Protein AF-A0A6V7LV67-F1 (afdb_monomer)

Structure (mmCIF, N/CA/C/O backbone):
data_AF-A0A6V7LV67-F1
#
_entry.id   AF-A0A6V7LV67-F1
#
loop_
_atom_site.group_PDB
_atom_site.id
_atom_site.type_symbol
_atom_site.label_atom_id
_atom_site.label_alt_id
_atom_site.label_comp_id
_atom_site.label_asym_id
_atom_site.label_entity_id
_atom_site.label_seq_id
_atom_site.pdbx_PDB_ins_code
_atom_site.Cartn_x
_atom_site.Cartn_y
_atom_site.Cartn_z
_atom_site.occupancy
_atom_site.B_iso_or_equiv
_atom_site.auth_seq_id
_atom_site.auth_comp_id
_atom_site.auth_asym_id
_atom_site.auth_atom_id
_atom_site.pdbx_PDB_model_num
ATOM 1 N N . ILE A 1 1 ? 4.468 2.146 -21.305 1.00 79.81 1 ILE A N 1
ATOM 2 C CA . ILE A 1 1 ? 3.491 1.339 -20.541 1.00 79.81 1 ILE A CA 1
ATOM 3 C C . ILE A 1 1 ? 2.239 2.193 -20.393 1.00 79.81 1 ILE A C 1
ATOM 5 O O . ILE A 1 1 ? 2.379 3.368 -20.068 1.00 79.81 1 ILE A O 1
ATOM 9 N N . LYS A 1 2 ? 1.065 1.665 -20.747 1.00 83.81 2 LYS A N 1
ATOM 10 C CA . LYS A 1 2 ? -0.241 2.298 -20.503 1.00 83.81 2 LYS A CA 1
ATOM 11 C C . LYS A 1 2 ? -0.963 1.410 -19.485 1.00 83.81 2 LYS A C 1
ATOM 13 O O . LYS A 1 2 ? -0.808 0.200 -19.586 1.00 83.81 2 LYS A O 1
ATOM 18 N N . ASP A 1 3 ? -1.654 2.013 -18.519 1.00 89.88 3 ASP A N 1
ATOM 19 C CA . ASP A 1 3 ? -2.332 1.328 -17.402 1.00 89.88 3 ASP A CA 1
ATOM 20 C C . ASP A 1 3 ? -1.400 0.493 -16.504 1.00 89.88 3 ASP A C 1
ATOM 22 O O . ASP A 1 3 ? -1.450 -0.733 -16.485 1.00 89.88 3 ASP A O 1
ATOM 26 N N . ILE A 1 4 ? -0.548 1.195 -15.746 1.00 92.06 4 ILE A N 1
ATOM 27 C CA . ILE A 1 4 ? 0.493 0.614 -14.882 1.00 92.06 4 ILE A CA 1
ATOM 28 C C . ILE A 1 4 ? -0.065 -0.424 -13.889 1.00 92.06 4 ILE A C 1
ATOM 30 O O . ILE A 1 4 ? -1.021 -0.153 -13.162 1.00 92.06 4 ILE A O 1
ATOM 34 N N . GLN A 1 5 ? 0.569 -1.594 -13.832 1.00 93.81 5 GLN A N 1
ATOM 35 C CA . GLN A 1 5 ? 0.290 -2.681 -12.892 1.00 93.81 5 GLN A CA 1
ATOM 36 C C . GLN A 1 5 ? 1.514 -2.980 -12.023 1.00 93.81 5 GLN A C 1
ATOM 38 O O . GLN A 1 5 ? 2.643 -2.675 -12.391 1.00 93.81 5 GLN A O 1
ATOM 43 N N . GLU A 1 6 ? 1.319 -3.634 -10.876 1.00 91.00 6 GLU A N 1
ATOM 44 C CA . GLU A 1 6 ? 2.430 -4.041 -9.996 1.00 91.00 6 GLU A CA 1
ATOM 45 C C . GLU A 1 6 ? 3.469 -4.905 -10.712 1.00 91.00 6 GLU A C 1
ATOM 47 O O . GLU A 1 6 ? 4.669 -4.759 -10.487 1.00 91.00 6 GLU A O 1
ATOM 52 N N . THR A 1 7 ? 3.006 -5.779 -11.605 1.00 94.25 7 THR A N 1
ATOM 53 C CA . THR A 1 7 ? 3.854 -6.685 -12.385 1.00 94.25 7 THR A CA 1
ATOM 54 C C . THR A 1 7 ? 4.721 -5.968 -13.414 1.00 94.25 7 THR A C 1
ATOM 56 O O . THR A 1 7 ? 5.622 -6.590 -13.966 1.00 94.25 7 THR A O 1
ATOM 59 N N . ASP A 1 8 ? 4.483 -4.677 -13.663 1.00 95.56 8 ASP A N 1
ATOM 60 C CA . ASP A 1 8 ? 5.335 -3.866 -14.531 1.00 95.56 8 ASP A CA 1
ATOM 61 C C . ASP A 1 8 ? 6.615 -3.403 -13.821 1.00 95.56 8 ASP A C 1
ATOM 63 O O . ASP A 1 8 ? 7.517 -2.888 -14.484 1.00 95.56 8 ASP A O 1
ATOM 67 N N . ALA A 1 9 ? 6.712 -3.550 -12.494 1.00 95.75 9 ALA A N 1
ATOM 68 C CA . ALA A 1 9 ? 7.905 -3.177 -11.744 1.00 95.75 9 ALA A CA 1
ATOM 69 C C . ALA A 1 9 ? 9.117 -4.022 -12.166 1.00 95.75 9 ALA A C 1
ATOM 71 O O . ALA A 1 9 ? 9.034 -5.242 -12.309 1.00 95.75 9 ALA A O 1
ATOM 72 N N . GLY A 1 10 ? 10.267 -3.374 -12.338 1.00 95.75 10 GLY A N 1
ATOM 73 C CA . GLY A 1 10 ? 11.492 -4.051 -12.753 1.00 95.75 10 GLY A CA 1
ATOM 74 C C . GLY A 1 10 ? 12.493 -3.134 -13.443 1.00 95.75 10 GLY A C 1
ATOM 75 O O . GLY A 1 10 ? 12.294 -1.925 -13.545 1.00 95.75 10 GLY A O 1
ATOM 76 N N . VAL A 1 11 ? 13.589 -3.718 -13.927 1.00 97.44 11 VAL A N 1
ATOM 77 C CA . VAL A 1 11 ? 14.631 -2.983 -14.654 1.00 97.44 11 VAL A CA 1
ATOM 78 C C . VAL A 1 11 ? 14.370 -3.067 -16.152 1.00 97.44 11 VAL A C 1
ATOM 80 O O . VAL A 1 11 ? 14.378 -4.147 -16.740 1.00 97.44 11 VAL A O 1
ATOM 83 N N . TYR A 1 12 ? 14.179 -1.911 -16.776 1.00 96.31 12 TYR A N 1
ATOM 84 C CA . TYR A 1 12 ? 13.989 -1.776 -18.214 1.00 96.31 12 TYR A CA 1
ATOM 85 C C . TYR A 1 12 ? 15.299 -1.373 -18.873 1.00 96.31 12 TYR A C 1
ATOM 87 O O . TYR A 1 12 ? 16.004 -0.495 -18.379 1.00 96.31 12 TYR A O 1
ATOM 95 N N . PHE A 1 13 ? 15.605 -1.987 -20.016 1.00 96.69 13 PHE A N 1
ATOM 96 C CA . PHE A 1 13 ? 16.817 -1.703 -20.776 1.00 96.69 13 PHE A CA 1
ATOM 97 C C . PHE A 1 13 ? 16.491 -1.085 -22.131 1.00 96.69 13 PHE A C 1
ATOM 99 O O . PHE A 1 13 ? 15.742 -1.652 -22.922 1.00 96.69 13 PHE A O 1
ATOM 106 N N . CYS A 1 14 ? 17.124 0.047 -22.427 1.00 95.31 14 CYS A N 1
ATOM 107 C CA .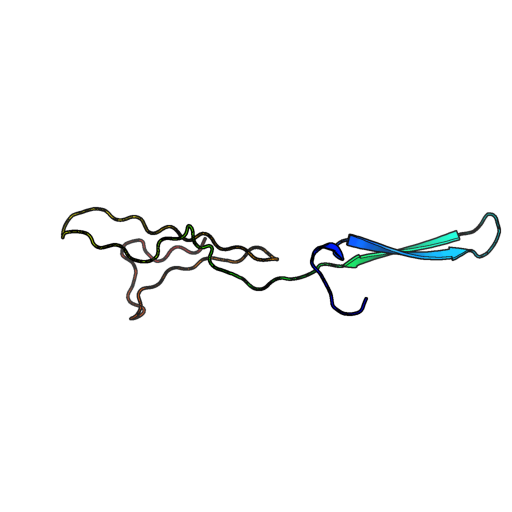 CYS A 1 14 ? 17.236 0.565 -23.782 1.00 95.31 14 CYS A CA 1
ATOM 108 C C . CYS A 1 14 ? 18.548 0.067 -24.386 1.00 95.31 14 CYS A C 1
ATOM 110 O O . CYS A 1 14 ? 19.607 0.207 -23.770 1.00 95.31 14 CYS A O 1
ATOM 112 N N . GLN A 1 15 ? 18.480 -0.531 -25.573 1.00 95.44 15 GLN A N 1
ATOM 113 C CA . GLN A 1 15 ? 19.621 -1.155 -26.232 1.00 95.44 15 GLN A CA 1
ATOM 114 C C . GLN A 1 15 ? 19.751 -0.649 -27.664 1.00 95.44 15 GLN A C 1
ATOM 116 O O . GLN A 1 15 ? 18.803 -0.724 -28.441 1.00 95.44 15 GLN A O 1
ATOM 121 N N . ILE A 1 16 ? 20.942 -0.164 -28.010 1.00 95.88 16 ILE A N 1
ATOM 122 C CA . ILE A 1 16 ? 21.281 0.324 -29.347 1.00 95.88 16 ILE A CA 1
ATOM 123 C C . ILE A 1 16 ? 22.403 -0.548 -29.897 1.00 95.88 16 ILE A C 1
ATOM 125 O O . ILE A 1 16 ? 23.441 -0.724 -29.256 1.00 95.88 16 ILE A O 1
ATOM 129 N N . TYR A 1 17 ? 22.192 -1.074 -31.097 1.00 95.50 17 TYR A N 1
ATOM 130 C CA . TYR A 1 17 ? 23.181 -1.846 -31.838 1.00 95.50 17 TYR A CA 1
ATOM 131 C C . TYR A 1 17 ? 23.814 -0.933 -32.887 1.00 95.50 17 TYR A C 1
ATOM 133 O O . TYR A 1 17 ? 23.128 -0.459 -33.788 1.00 95.50 17 TYR A O 1
ATOM 141 N N . ILE A 1 18 ? 25.108 -0.653 -32.741 1.00 95.19 18 ILE A N 1
ATOM 142 C CA . ILE A 1 18 ? 25.868 0.209 -33.661 1.00 95.19 18 ILE A CA 1
ATOM 143 C C . ILE A 1 18 ? 26.454 -0.635 -34.799 1.00 95.19 18 ILE A C 1
ATOM 145 O O . ILE A 1 18 ? 26.540 -0.187 -35.938 1.00 95.19 18 ILE A O 1
ATOM 149 N N . SER A 1 19 ? 26.839 -1.874 -34.495 1.00 93.62 19 SER A N 1
ATOM 150 C CA . SER A 1 19 ? 27.288 -2.873 -35.464 1.00 93.62 19 SER A CA 1
ATOM 151 C C . SER A 1 19 ? 26.971 -4.281 -34.950 1.00 93.62 19 SER A C 1
ATOM 153 O O . SER A 1 19 ? 26.361 -4.448 -33.893 1.00 93.62 19 SER A O 1
ATOM 155 N N . THR A 1 20 ? 27.416 -5.312 -35.671 1.00 90.12 20 THR A N 1
ATOM 156 C CA . THR A 1 20 ? 27.300 -6.714 -35.237 1.00 90.12 20 THR A CA 1
ATOM 157 C C . THR A 1 20 ? 28.078 -7.022 -33.953 1.00 90.12 20 THR A C 1
ATOM 159 O O . THR A 1 20 ? 27.768 -8.003 -33.284 1.00 90.12 20 THR A O 1
ATOM 162 N N . THR A 1 21 ? 29.063 -6.194 -33.590 1.00 91.75 21 THR A N 1
ATOM 163 C CA . THR A 1 21 ? 29.927 -6.387 -32.413 1.00 91.75 21 THR A CA 1
ATOM 164 C C . THR A 1 21 ? 29.814 -5.273 -31.373 1.00 91.75 21 THR A C 1
ATOM 166 O O . THR A 1 21 ? 30.158 -5.494 -30.214 1.00 91.75 21 THR A O 1
ATOM 169 N N . ALA A 1 22 ? 29.317 -4.089 -31.746 1.00 92.75 22 ALA A N 1
ATOM 170 C CA . ALA A 1 22 ? 29.204 -2.938 -30.854 1.00 92.75 22 ALA A CA 1
ATOM 171 C C . ALA A 1 22 ? 27.748 -2.685 -30.430 1.00 92.75 22 ALA A C 1
ATOM 173 O O . ALA A 1 22 ? 26.880 -2.399 -31.261 1.00 92.75 22 ALA A O 1
ATOM 174 N N . LYS A 1 23 ? 27.503 -2.729 -29.115 1.00 94.69 23 LYS A N 1
ATOM 175 C CA . LYS A 1 23 ? 26.201 -2.480 -28.484 1.00 94.69 23 LYS A CA 1
ATOM 176 C C . LYS A 1 23 ? 26.350 -1.543 -27.287 1.00 94.69 23 LYS A C 1
ATOM 178 O O . LYS A 1 23 ? 27.251 -1.720 -26.474 1.00 94.69 23 LYS A O 1
ATOM 183 N N . ILE A 1 24 ? 25.422 -0.599 -27.152 1.00 95.38 24 ILE A N 1
ATOM 184 C CA . ILE A 1 24 ? 25.269 0.265 -25.975 1.00 95.38 24 ILE A CA 1
ATOM 185 C C . ILE A 1 24 ? 23.954 -0.101 -25.282 1.00 95.38 24 ILE A C 1
ATOM 187 O O . ILE A 1 24 ? 22.946 -0.347 -25.945 1.00 95.38 24 ILE A O 1
ATOM 191 N N . SER A 1 25 ? 23.961 -0.160 -23.950 1.00 95.19 25 SER A N 1
ATOM 192 C CA . SER A 1 25 ? 22.781 -0.473 -23.142 1.00 95.19 25 SER A CA 1
ATOM 193 C C . SER A 1 25 ? 22.679 0.493 -21.967 1.00 95.19 25 SER A C 1
ATOM 195 O O . SER A 1 25 ? 23.678 0.752 -21.303 1.00 95.19 25 SER A O 1
ATOM 197 N N . ALA A 1 26 ? 21.473 0.979 -21.683 1.00 96.69 26 ALA A N 1
ATOM 198 C CA . ALA A 1 26 ? 21.165 1.790 -20.509 1.00 96.69 26 ALA A CA 1
ATOM 199 C C . ALA A 1 26 ? 19.972 1.177 -19.770 1.00 96.69 26 ALA A C 1
ATOM 201 O O . ALA A 1 26 ? 18.959 0.865 -20.396 1.00 96.69 26 ALA A O 1
ATOM 202 N N . GLY A 1 27 ? 20.114 0.969 -18.461 1.00 96.94 27 GLY A N 1
ATOM 203 C CA . GLY A 1 27 ? 19.073 0.410 -17.598 1.00 96.94 27 GLY A CA 1
ATOM 204 C C . GLY A 1 27 ? 18.416 1.484 -16.732 1.00 96.94 27 GLY A C 1
ATOM 205 O O . GLY A 1 27 ? 19.098 2.396 -16.270 1.00 96.94 27 GLY A O 1
ATOM 206 N N . VAL A 1 28 ? 17.113 1.360 -16.492 1.00 96.81 28 VAL A N 1
ATOM 207 C CA . VAL A 1 28 ? 16.360 2.178 -15.532 1.00 96.81 28 VAL A CA 1
ATOM 208 C C . VAL A 1 28 ? 15.432 1.289 -14.711 1.00 96.81 28 VAL A C 1
ATOM 210 O O . VAL A 1 28 ? 14.771 0.407 -15.255 1.00 96.81 28 VAL A O 1
ATOM 213 N N . GLU A 1 29 ? 15.391 1.504 -13.400 1.00 96.50 29 GLU A N 1
ATOM 214 C CA . GLU A 1 29 ? 14.459 0.813 -12.511 1.00 96.50 29 GLU A CA 1
ATOM 215 C C . GLU A 1 29 ? 13.102 1.524 -12.520 1.00 96.50 29 GLU A C 1
ATOM 217 O O . GLU A 1 29 ? 13.005 2.724 -12.255 1.00 96.50 29 GLU A O 1
ATOM 222 N N . LEU A 1 30 ? 12.046 0.773 -12.815 1.00 95.25 30 LEU A N 1
ATOM 223 C CA . LEU A 1 30 ? 10.669 1.205 -12.659 1.00 95.25 30 LEU A CA 1
ATOM 224 C C . LEU A 1 30 ? 10.114 0.644 -11.351 1.00 95.25 30 LEU A C 1
ATOM 226 O O . LEU A 1 30 ? 9.939 -0.565 -11.207 1.00 95.25 30 LEU A O 1
ATOM 230 N N . GLN A 1 31 ? 9.784 1.540 -10.425 1.00 95.31 31 GLN A N 1
ATOM 231 C CA . GLN A 1 31 ? 9.091 1.200 -9.188 1.00 95.31 31 GLN A CA 1
ATOM 232 C C . GLN A 1 31 ? 7.614 1.567 -9.290 1.00 95.31 31 GLN A C 1
ATOM 234 O O . GLN A 1 31 ? 7.262 2.728 -9.512 1.00 95.31 31 GLN A O 1
ATOM 239 N N . VAL A 1 32 ? 6.742 0.583 -9.081 1.00 95.69 32 VAL A N 1
ATOM 240 C CA . VAL A 1 32 ? 5.292 0.790 -9.081 1.00 95.69 32 VAL A CA 1
ATOM 241 C C . VAL A 1 32 ? 4.820 0.979 -7.647 1.00 95.69 32 VAL A C 1
ATOM 243 O O . VAL A 1 32 ? 4.957 0.097 -6.800 1.00 95.69 32 VAL A O 1
ATOM 246 N N . ARG A 1 33 ? 4.293 2.168 -7.353 1.00 94.12 33 ARG A N 1
ATOM 247 C CA . ARG A 1 33 ? 3.848 2.540 -6.007 1.00 94.12 33 ARG A CA 1
ATOM 248 C C . ARG A 1 33 ? 2.406 2.136 -5.776 1.00 94.12 33 ARG A C 1
ATOM 250 O O . ARG A 1 33 ? 1.578 2.213 -6.680 1.00 94.12 33 ARG A O 1
ATOM 257 N N . ARG A 1 34 ? 2.108 1.786 -4.528 1.00 93.12 34 ARG A N 1
ATOM 258 C CA . ARG A 1 34 ? 0.759 1.443 -4.086 1.00 93.12 34 ARG A CA 1
ATOM 259 C C . ARG A 1 34 ? 0.363 2.228 -2.857 1.00 93.12 34 ARG A C 1
ATOM 261 O O . ARG A 1 34 ? 1.196 2.372 -1.958 1.00 93.12 34 ARG A O 1
ATOM 268 N N . PRO A 1 35 ? -0.889 2.707 -2.802 1.00 94.44 35 PRO A N 1
ATOM 269 C CA . PRO A 1 35 ? -1.376 3.397 -1.625 1.00 94.44 35 PRO A CA 1
ATOM 270 C C . PRO A 1 35 ? -1.335 2.466 -0.403 1.00 94.44 35 PRO A C 1
ATOM 272 O O . PRO A 1 35 ? -1.472 1.247 -0.552 1.00 94.44 35 PRO A O 1
ATOM 275 N N . PRO A 1 36 ? -1.161 3.029 0.804 1.00 95.69 36 PRO A N 1
ATOM 276 C CA . PRO A 1 36 ? -1.346 2.285 2.035 1.00 95.69 36 PRO A CA 1
ATOM 277 C C . PRO A 1 36 ? -2.766 1.728 2.115 1.00 95.69 36 PRO A C 1
ATOM 279 O O . PRO A 1 36 ? -3.726 2.434 1.803 1.00 95.69 36 PRO A O 1
ATOM 282 N N . TYR A 1 37 ? -2.904 0.504 2.601 1.00 95.12 37 TYR A N 1
ATOM 283 C CA . TYR A 1 37 ? -4.187 -0.076 2.979 1.00 95.12 37 TYR A CA 1
ATOM 284 C C . TYR A 1 37 ? -4.055 -0.769 4.331 1.00 95.12 37 TYR A C 1
ATOM 286 O O . TYR A 1 37 ? -2.985 -1.267 4.675 1.00 95.12 37 TYR A O 1
ATOM 294 N N . ILE A 1 38 ? -5.146 -0.799 5.092 1.00 94.75 38 ILE A N 1
ATOM 295 C CA . ILE A 1 38 ? -5.243 -1.574 6.330 1.00 94.75 38 ILE A CA 1
ATOM 296 C C . ILE A 1 38 ? -5.877 -2.912 5.967 1.00 94.75 38 ILE A C 1
ATOM 298 O O . ILE A 1 38 ? -6.933 -2.954 5.339 1.00 94.75 38 ILE A O 1
ATOM 302 N N . SER A 1 39 ? -5.205 -3.999 6.321 1.00 94.56 39 SER A N 1
ATOM 303 C CA . SER A 1 39 ? -5.655 -5.359 6.052 1.00 94.56 39 SER A CA 1
ATOM 304 C C . SER A 1 39 ? -6.794 -5.758 6.990 1.00 94.56 39 SER A C 1
ATOM 306 O O . SE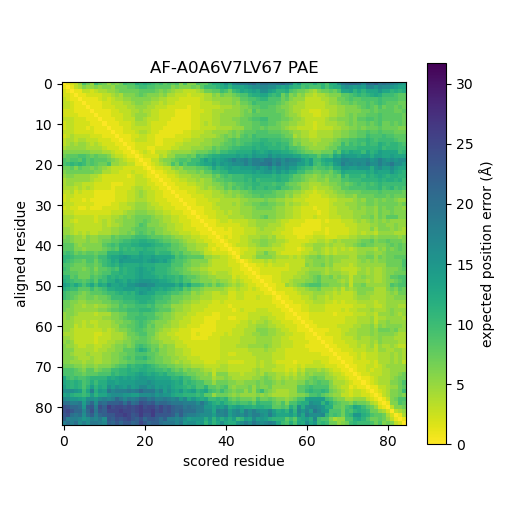R A 1 39 ? -6.821 -5.362 8.158 1.00 94.56 39 SER A O 1
ATOM 308 N N . ASP A 1 40 ? -7.706 -6.592 6.492 1.00 92.56 40 ASP A N 1
ATOM 309 C CA . ASP A 1 40 ? -8.897 -7.053 7.214 1.00 92.56 40 ASP A CA 1
ATOM 310 C C . ASP A 1 40 ? -8.599 -7.870 8.475 1.00 92.56 40 ASP A C 1
ATOM 312 O O . ASP A 1 40 ? -9.452 -7.963 9.356 1.00 92.56 40 ASP A O 1
ATOM 316 N N . ASN A 1 41 ? -7.396 -8.438 8.582 1.00 92.81 41 ASN A N 1
ATOM 317 C CA . ASN A 1 41 ? -6.917 -9.118 9.787 1.00 92.81 41 ASN A CA 1
ATOM 318 C C . ASN A 1 41 ? -6.525 -8.152 10.925 1.00 92.81 41 ASN A C 1
ATOM 320 O O . ASN A 1 41 ? -6.148 -8.612 12.001 1.00 92.81 41 ASN A O 1
ATOM 324 N N . SER A 1 42 ? -6.573 -6.837 10.697 1.00 93.31 42 SER A N 1
ATOM 325 C CA . SER A 1 42 ? -6.357 -5.830 11.740 1.00 93.31 42 SER A CA 1
ATOM 326 C C . SER A 1 42 ? -7.522 -5.798 12.726 1.00 93.31 42 SER A C 1
ATOM 328 O O . SER A 1 42 ? -8.661 -6.135 12.395 1.00 93.31 42 SER A O 1
ATOM 330 N N . THR A 1 43 ? -7.258 -5.334 13.944 1.00 91.44 43 THR A N 1
ATOM 331 C CA . THR A 1 43 ? -8.294 -5.158 14.958 1.00 91.44 43 THR A CA 1
ATOM 332 C C . THR A 1 43 ? -9.315 -4.118 14.497 1.00 91.44 43 THR A C 1
ATOM 334 O O . THR A 1 43 ? -8.962 -2.976 14.207 1.00 91.44 43 THR A O 1
ATOM 337 N N . ARG A 1 44 ? -10.593 -4.509 14.436 1.00 86.88 44 ARG A N 1
ATOM 338 C CA . ARG A 1 44 ? -11.696 -3.624 14.025 1.00 86.88 44 ARG A CA 1
ATOM 339 C C . ARG A 1 44 ? -12.322 -2.904 15.214 1.00 86.88 44 ARG A C 1
ATOM 341 O O . ARG A 1 44 ? -12.276 -1.684 15.306 1.00 86.88 44 ARG A O 1
ATOM 348 N N . SER A 1 45 ? -12.926 -3.671 16.115 1.00 89.44 45 SER A N 1
ATOM 349 C CA . SER A 1 45 ? -13.570 -3.179 17.328 1.00 89.44 45 SER A CA 1
ATOM 350 C C . SER A 1 45 ? -13.410 -4.225 18.417 1.00 89.44 45 SER A C 1
ATOM 352 O O . SER A 1 45 ? -13.582 -5.417 18.158 1.00 89.44 45 SER A O 1
ATOM 354 N N . THR A 1 46 ? -13.083 -3.763 19.618 1.00 89.62 46 THR A N 1
ATOM 355 C CA . THR A 1 4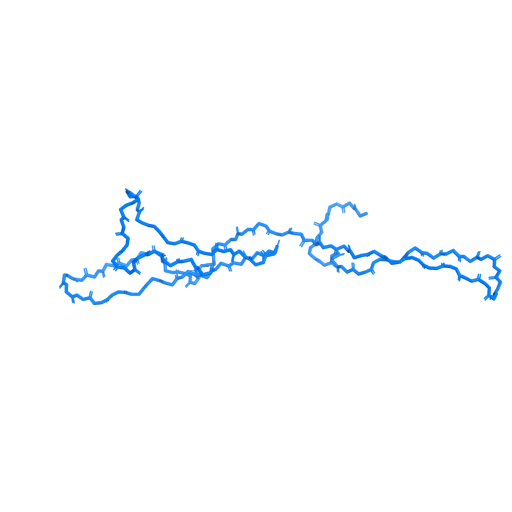6 ? -12.908 -4.607 20.797 1.00 89.62 46 THR A CA 1
ATOM 356 C C . THR A 1 46 ? -13.620 -3.942 21.965 1.00 89.62 46 THR A C 1
ATOM 358 O O . THR A 1 46 ? -13.496 -2.733 22.161 1.00 89.62 46 THR A O 1
ATOM 361 N N . VAL A 1 47 ? -14.357 -4.733 22.740 1.00 92.94 47 VAL A N 1
ATOM 362 C CA . VAL A 1 47 ? -14.985 -4.317 23.997 1.00 92.94 47 VAL A CA 1
ATOM 363 C C . VAL A 1 47 ? -14.291 -5.078 25.118 1.00 92.94 47 VAL A C 1
ATOM 365 O O . VAL A 1 47 ? -14.169 -6.297 25.034 1.00 92.94 47 VAL A O 1
ATOM 368 N N . VAL A 1 48 ? -13.819 -4.360 26.134 1.00 91.94 48 VAL A N 1
ATOM 369 C CA . VAL A 1 48 ? -13.113 -4.922 27.295 1.00 91.94 48 VAL A CA 1
ATOM 370 C C . VAL A 1 48 ? -13.669 -4.326 28.580 1.00 91.94 48 VAL A C 1
ATOM 372 O O . VAL A 1 48 ? -14.191 -3.206 28.564 1.00 91.94 48 VAL A O 1
ATOM 375 N N . SER A 1 49 ? -13.567 -5.067 29.681 1.00 95.88 49 SER A N 1
ATOM 376 C CA . SER A 1 49 ? -13.986 -4.576 30.994 1.00 95.88 49 SER A CA 1
ATOM 377 C C . SER A 1 49 ? -12.923 -3.660 31.596 1.00 95.88 49 SER A C 1
ATOM 379 O O . SER A 1 49 ? -11.741 -3.726 31.255 1.00 95.88 49 SER A O 1
ATOM 381 N N . GLU A 1 50 ? -13.333 -2.793 32.520 1.00 92.25 50 GLU A N 1
ATOM 382 C CA . GLU A 1 50 ? -12.383 -1.962 33.255 1.00 92.25 50 GLU A CA 1
ATOM 383 C C . GLU A 1 50 ? -11.366 -2.838 34.007 1.00 92.25 50 GLU A C 1
ATOM 385 O O . GLU A 1 50 ? -11.730 -3.799 34.682 1.00 92.25 50 GLU A O 1
ATOM 390 N N . GLY A 1 51 ? -10.081 -2.507 33.866 1.00 90.12 51 GLY A N 1
ATOM 391 C CA . GLY A 1 51 ? -8.974 -3.261 34.460 1.00 90.12 51 GLY A CA 1
ATOM 392 C C . GLY A 1 51 ? -8.432 -4.404 33.595 1.00 90.12 51 GLY A C 1
ATOM 393 O O . GLY A 1 51 ? -7.359 -4.921 33.904 1.00 90.12 51 GLY A O 1
ATOM 394 N N . GLU A 1 52 ? -9.101 -4.770 32.499 1.00 93.50 52 GLU A N 1
ATOM 395 C CA . GLU A 1 52 ? -8.591 -5.776 31.564 1.00 93.50 52 GLU A CA 1
ATOM 396 C C . GLU A 1 52 ? -7.586 -5.182 30.568 1.00 93.50 52 GLU A C 1
ATOM 398 O O . GLU A 1 52 ? -7.696 -4.036 30.123 1.00 93.50 52 GLU A O 1
ATOM 403 N N . ALA A 1 53 ? -6.585 -5.985 30.201 1.00 88.56 53 ALA A N 1
ATOM 404 C CA . ALA A 1 53 ? -5.619 -5.620 29.174 1.00 88.56 53 ALA A CA 1
ATOM 405 C C . ALA A 1 53 ? -6.223 -5.792 27.773 1.00 88.56 53 ALA A C 1
ATOM 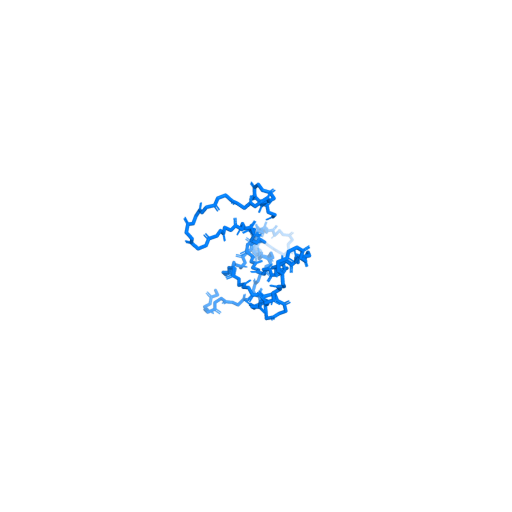407 O O . ALA A 1 53 ? -6.967 -6.737 27.513 1.00 88.56 53 ALA A O 1
ATOM 408 N N . VAL A 1 54 ? -5.849 -4.904 26.850 1.00 89.06 54 VAL A N 1
ATOM 409 C CA . VAL A 1 54 ? -6.259 -4.970 25.444 1.00 89.06 54 VAL A CA 1
ATOM 410 C C . VAL A 1 54 ? -5.064 -4.738 24.530 1.00 89.06 54 VAL A C 1
ATOM 412 O O . VAL A 1 54 ? -4.225 -3.875 24.792 1.00 89.06 54 VAL A O 1
ATOM 415 N N . GLU A 1 55 ? -5.014 -5.491 23.437 1.00 87.88 55 GLU A N 1
ATOM 416 C CA . GLU A 1 55 ? -4.047 -5.323 22.359 1.00 87.88 55 GLU A CA 1
ATOM 417 C C . GLU A 1 55 ? -4.788 -4.954 21.069 1.00 87.88 55 GLU A C 1
ATOM 419 O O . GLU A 1 55 ? -5.787 -5.578 20.706 1.00 87.88 55 GLU A O 1
ATOM 424 N N . LEU A 1 56 ? -4.312 -3.909 20.389 1.00 89.38 56 LEU A N 1
ATOM 425 C CA . LEU A 1 56 ? -4.825 -3.478 19.092 1.00 89.38 56 LEU A CA 1
ATOM 426 C C . LEU A 1 56 ? -3.732 -3.705 18.051 1.00 89.38 56 LEU A C 1
ATOM 428 O O . LEU A 1 56 ? -2.686 -3.057 18.083 1.00 89.38 56 LEU A O 1
ATOM 432 N N . SER A 1 57 ? -3.977 -4.618 17.120 1.00 90.94 57 SER A N 1
ATOM 433 C CA . SER A 1 57 ? -3.056 -4.937 16.033 1.00 90.94 57 SER A CA 1
ATOM 434 C C . SER A 1 57 ? -3.488 -4.215 14.758 1.00 90.94 57 SER A C 1
ATOM 436 O O . SER A 1 57 ? -4.661 -4.231 14.384 1.00 90.94 57 SER A O 1
ATOM 438 N N . CYS A 1 58 ? -2.538 -3.591 14.065 1.00 91.31 58 CYS A N 1
ATOM 439 C CA . CYS A 1 58 ? -2.756 -2.976 12.758 1.00 91.31 58 CYS A CA 1
ATOM 440 C C . CYS A 1 58 ? -1.758 -3.569 11.774 1.00 91.31 58 CYS A C 1
ATOM 442 O O . CYS A 1 58 ? -0.547 -3.471 11.967 1.00 91.31 58 CYS A O 1
ATOM 444 N N . TYR A 1 59 ? -2.281 -4.181 10.722 1.00 93.75 59 TYR A N 1
ATOM 445 C CA . TYR A 1 59 ? -1.501 -4.717 9.623 1.00 93.75 59 TYR A CA 1
ATOM 446 C C . TYR A 1 59 ? -1.761 -3.837 8.409 1.00 93.75 59 TYR A C 1
ATOM 448 O O . TYR A 1 59 ? -2.844 -3.874 7.826 1.00 93.75 59 TYR A O 1
ATOM 456 N N . ALA A 1 60 ? -0.774 -3.023 8.042 1.00 94.94 60 ALA A N 1
ATOM 457 C CA . ALA A 1 60 ? -0.859 -2.147 6.885 1.00 94.94 60 ALA A CA 1
ATOM 458 C C . ALA A 1 60 ? 0.084 -2.617 5.774 1.00 94.94 60 ALA A C 1
ATOM 460 O O . ALA A 1 60 ? 1.239 -2.960 6.025 1.00 94.94 60 ALA A O 1
ATOM 461 N N . GLY A 1 61 ? -0.413 -2.619 4.541 1.00 94.88 61 GLY A N 1
ATOM 462 C CA . GLY A 1 61 ? 0.360 -2.921 3.341 1.00 94.88 61 GLY A CA 1
ATOM 463 C C . GLY A 1 61 ? 0.445 -1.712 2.417 1.00 94.88 61 GLY A C 1
ATOM 464 O O . GLY A 1 61 ? -0.316 -0.759 2.548 1.00 94.88 61 GLY A O 1
ATOM 465 N N . GLY A 1 62 ? 1.387 -1.736 1.480 1.00 94.62 62 GLY A N 1
ATOM 466 C CA . GLY A 1 62 ? 1.613 -0.657 0.519 1.00 94.62 62 GLY A CA 1
ATOM 467 C C . GLY A 1 62 ? 3.036 -0.705 -0.025 1.00 94.62 62 GLY A C 1
ATOM 468 O O . GLY A 1 62 ? 3.865 -1.463 0.478 1.00 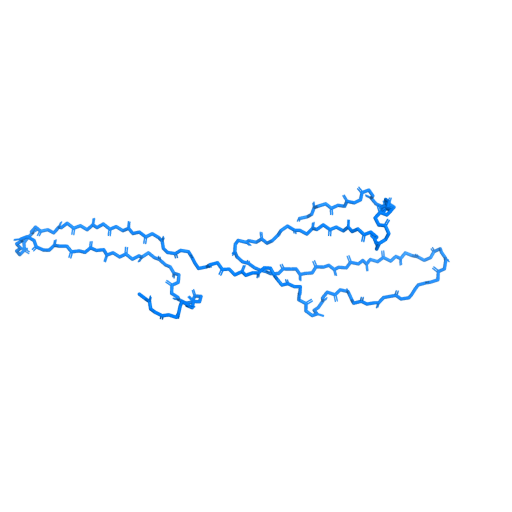94.62 62 GLY A O 1
ATOM 469 N N . PHE A 1 63 ? 3.320 0.086 -1.061 1.00 94.69 63 PHE A N 1
ATOM 470 C CA . PHE A 1 63 ? 4.692 0.255 -1.539 1.00 94.69 63 PHE A CA 1
ATOM 471 C C . PHE A 1 63 ? 5.012 1.731 -1.837 1.00 94.69 63 PHE A C 1
ATOM 473 O O . PHE A 1 63 ? 4.345 2.339 -2.685 1.00 94.69 63 PHE A O 1
ATOM 480 N N . PRO A 1 64 ? 6.056 2.311 -1.214 1.00 94.12 64 PRO A N 1
ATOM 481 C CA . PRO A 1 64 ? 6.886 1.731 -0.146 1.00 94.12 64 PRO A CA 1
ATOM 482 C C . PRO A 1 64 ? 6.081 1.341 1.103 1.00 94.12 64 PRO A C 1
ATOM 484 O O . PRO A 1 64 ? 4.946 1.794 1.262 1.00 94.12 64 PRO A O 1
ATOM 487 N N . SER A 1 65 ? 6.659 0.501 1.966 1.00 94.06 65 SER A N 1
ATOM 488 C CA . SER A 1 65 ? 5.993 0.055 3.195 1.00 94.06 65 SER A CA 1
ATOM 489 C C . SER A 1 65 ? 5.502 1.255 4.018 1.00 94.06 65 SER A C 1
ATOM 491 O O . SER A 1 65 ? 6.279 2.192 4.244 1.00 94.06 65 SER A O 1
ATOM 493 N N . PRO A 1 66 ? 4.224 1.271 4.438 1.00 94.75 66 PRO A N 1
ATOM 494 C CA . PRO A 1 66 ? 3.660 2.398 5.165 1.00 94.75 66 PRO A CA 1
ATOM 495 C C . PRO A 1 66 ? 4.202 2.470 6.595 1.00 94.75 66 PRO A C 1
ATOM 497 O O . PRO A 1 66 ? 4.598 1.463 7.172 1.00 94.75 66 PRO A O 1
ATOM 500 N N . ARG A 1 67 ? 4.166 3.673 7.176 1.00 92.62 67 ARG A N 1
ATOM 501 C CA . ARG A 1 67 ? 4.367 3.886 8.616 1.00 92.62 67 ARG A CA 1
ATOM 502 C C . ARG A 1 67 ? 3.024 3.837 9.327 1.00 92.62 67 ARG A C 1
ATOM 504 O O . ARG A 1 67 ? 2.070 4.464 8.863 1.00 92.62 67 ARG A O 1
ATOM 511 N N . ILE A 1 68 ? 2.961 3.139 10.450 1.00 90.25 68 ILE A N 1
ATOM 512 C CA . ILE A 1 68 ? 1.756 2.986 11.260 1.00 90.25 68 ILE A CA 1
ATOM 513 C C . ILE A 1 68 ? 1.867 3.919 12.461 1.00 90.25 68 ILE A C 1
ATOM 515 O O . ILE A 1 68 ? 2.860 3.912 13.179 1.00 90.25 68 ILE A O 1
ATOM 519 N N . SER A 1 69 ? 0.837 4.726 12.701 1.00 88.62 69 SER A N 1
ATOM 520 C CA . SER A 1 69 ? 0.738 5.554 13.900 1.00 88.62 69 SER A CA 1
ATOM 521 C C . SER A 1 69 ? -0.624 5.382 14.550 1.00 88.62 69 SER A C 1
ATOM 523 O O . SER A 1 69 ? -1.658 5.313 13.883 1.00 88.62 69 SER A O 1
ATOM 525 N N . TRP A 1 70 ? -0.618 5.308 15.876 1.00 87.94 70 TRP A N 1
ATOM 526 C CA . TRP A 1 70 ? -1.828 5.156 16.668 1.00 87.94 70 TRP A CA 1
ATOM 527 C C . TRP A 1 70 ? -2.223 6.475 17.315 1.00 87.94 70 TRP A C 1
ATOM 529 O O . TRP A 1 70 ? -1.382 7.225 17.813 1.00 87.94 70 TRP A O 1
ATOM 539 N N . ARG A 1 71 ? -3.528 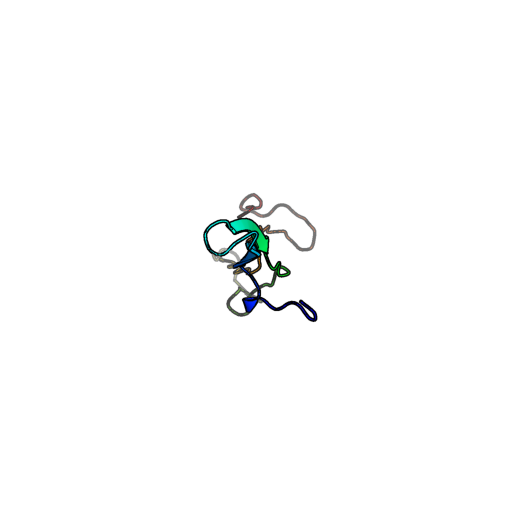6.736 17.355 1.00 87.81 71 ARG A N 1
ATOM 540 C CA . ARG A 1 71 ? -4.110 7.867 18.077 1.00 87.81 71 ARG A CA 1
ATOM 541 C C . ARG A 1 71 ? -5.497 7.519 18.589 1.00 87.81 71 ARG A C 1
ATOM 543 O O . ARG A 1 71 ? -6.184 6.685 18.003 1.00 87.81 71 ARG A O 1
ATOM 550 N N . ARG A 1 72 ? -5.922 8.202 19.649 1.00 86.56 72 ARG A N 1
ATOM 551 C CA . ARG A 1 72 ? -7.338 8.249 20.025 1.00 86.56 72 ARG A CA 1
ATOM 552 C C . ARG A 1 72 ? -8.098 9.136 19.041 1.00 86.56 72 ARG A C 1
ATOM 554 O O . ARG A 1 72 ? -7.513 10.046 18.457 1.00 86.56 72 ARG A O 1
ATOM 561 N N . GLU A 1 73 ? -9.398 8.901 18.897 1.00 86.56 73 GLU A N 1
ATOM 562 C CA . GLU A 1 73 ? -10.277 9.713 18.044 1.00 86.56 73 GLU A CA 1
ATOM 563 C C . GLU A 1 73 ? -10.231 11.204 18.418 1.00 86.56 73 GLU A C 1
ATOM 565 O O . GLU A 1 73 ? -10.147 12.070 17.554 1.00 86.56 73 GLU A O 1
ATOM 570 N N .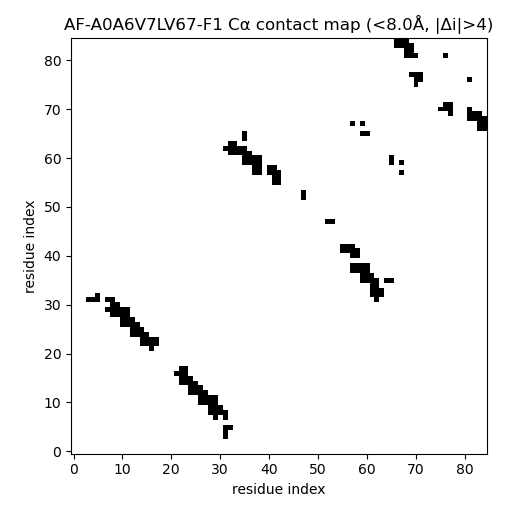 ASN A 1 74 ? -10.180 11.498 19.718 1.00 89.69 74 ASN A N 1
ATOM 571 C CA . ASN A 1 74 ? -10.065 12.853 20.254 1.00 89.69 74 ASN A CA 1
ATOM 572 C C . ASN A 1 74 ? -8.618 13.385 20.323 1.00 89.69 74 ASN A C 1
ATOM 574 O O . ASN A 1 74 ? -8.369 14.374 21.009 1.00 89.69 74 ASN A O 1
ATOM 578 N N . ASN A 1 75 ? -7.654 12.718 19.680 1.00 85.06 75 ASN A N 1
ATOM 579 C CA . ASN A 1 75 ? -6.217 13.010 19.748 1.00 85.06 75 ASN A CA 1
ATOM 580 C C . ASN A 1 75 ? -5.612 13.006 21.169 1.00 85.06 75 ASN A C 1
ATOM 582 O O . ASN A 1 75 ? -4.491 13.480 21.356 1.00 85.06 75 ASN A O 1
ATOM 586 N N . ALA A 1 76 ? -6.309 12.469 22.175 1.00 84.94 76 ALA A N 1
ATOM 587 C CA . ALA A 1 76 ? -5.729 12.326 23.502 1.00 84.94 76 ALA A CA 1
ATOM 588 C C . ALA A 1 76 ? -4.553 11.338 23.479 1.00 84.94 76 ALA A C 1
ATOM 590 O O . ALA A 1 76 ? -4.514 10.394 22.682 1.00 84.94 76 ALA A O 1
ATOM 591 N N . ILE A 1 77 ? -3.608 11.557 24.392 1.00 79.62 77 ILE A N 1
ATOM 592 C CA . ILE A 1 77 ? -2.400 10.744 24.526 1.00 79.62 77 ILE A CA 1
ATOM 593 C C . ILE A 1 77 ? -2.802 9.289 24.793 1.00 79.62 77 ILE A C 1
ATOM 595 O O . ILE A 1 77 ? -3.650 9.001 25.645 1.00 79.62 77 ILE A O 1
ATOM 599 N N . LEU A 1 78 ? -2.210 8.368 24.033 1.00 82.75 78 LEU A N 1
ATOM 600 C CA . LEU A 1 78 ? -2.375 6.942 24.284 1.00 82.75 78 LEU A CA 1
ATOM 601 C C . LEU A 1 78 ? -1.645 6.566 25.578 1.00 82.75 78 LEU A C 1
ATOM 603 O O . LEU A 1 78 ? -0.548 7.073 25.803 1.00 82.75 78 LEU A O 1
ATOM 607 N N . PRO A 1 79 ? -2.184 5.645 26.397 1.00 76.25 79 PRO A N 1
ATOM 608 C CA . PRO A 1 79 ? -1.521 5.200 27.626 1.00 76.25 79 PRO A CA 1
ATOM 609 C C . PRO A 1 79 ? -0.096 4.678 27.391 1.00 76.25 79 PRO A C 1
ATOM 611 O O . PRO A 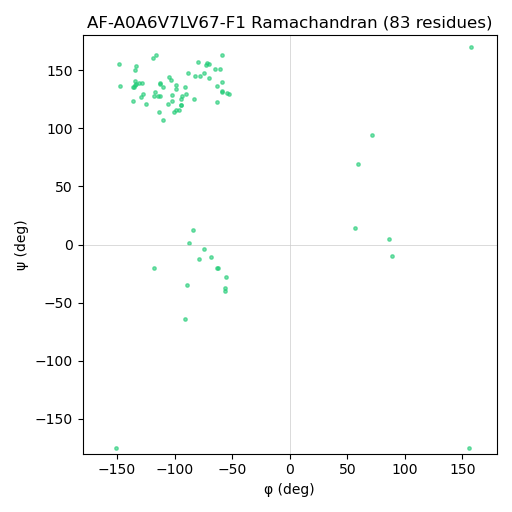1 79 ? 0.755 4.783 28.264 1.00 76.25 79 PRO A O 1
ATOM 614 N N . THR A 1 80 ? 0.171 4.157 26.191 1.00 76.12 80 THR A N 1
ATOM 615 C CA . THR A 1 80 ? 1.477 3.651 25.748 1.00 76.12 80 THR A CA 1
ATOM 616 C C . THR A 1 80 ? 2.395 4.720 25.138 1.00 76.12 80 THR A C 1
ATOM 618 O O . THR A 1 80 ? 3.493 4.396 24.702 1.00 76.12 80 THR A O 1
ATOM 621 N N . GLY A 1 81 ? 1.978 5.990 25.084 1.00 63.84 81 GLY A N 1
ATOM 622 C CA . GLY A 1 81 ? 2.793 7.101 24.574 1.00 63.84 81 GLY A CA 1
ATOM 623 C C . GLY A 1 81 ? 2.738 7.329 23.060 1.00 63.84 81 GLY A C 1
ATOM 624 O O . GLY A 1 81 ? 3.426 8.216 22.570 1.00 63.84 81 GLY A O 1
ATOM 625 N N . GLY A 1 82 ? 1.894 6.593 22.326 1.00 63.47 82 GLY A N 1
ATOM 626 C CA . GLY A 1 82 ? 1.744 6.733 20.875 1.00 63.47 82 GLY A CA 1
ATOM 627 C C . GLY A 1 82 ? 2.960 6.190 20.131 1.00 63.47 82 GLY A C 1
ATOM 628 O O . GLY A 1 82 ? 3.950 6.881 19.922 1.00 63.47 82 GLY A O 1
ATOM 629 N N . SER A 1 83 ? 2.889 4.932 19.720 1.00 61.19 83 SER A N 1
ATOM 630 C CA . SER A 1 83 ? 3.989 4.292 19.009 1.00 61.19 83 SER A CA 1
ATOM 631 C C . SER A 1 83 ? 3.837 4.494 17.500 1.00 61.19 83 SER A C 1
ATOM 633 O O . SER A 1 83 ? 2.763 4.263 16.935 1.00 61.19 83 SER A O 1
ATOM 635 N N . ILE A 1 84 ? 4.915 4.963 16.865 1.00 63.00 84 ILE A N 1
ATOM 636 C CA . ILE A 1 84 ? 5.081 4.949 15.410 1.00 63.00 84 ILE A CA 1
ATOM 637 C C . ILE A 1 84 ? 5.859 3.677 15.082 1.00 63.00 84 ILE A C 1
ATOM 639 O O . ILE A 1 84 ? 6.976 3.512 15.576 1.00 63.00 84 ILE A O 1
ATOM 643 N N . TYR A 1 85 ? 5.259 2.804 14.280 1.00 60.12 85 TYR A N 1
ATOM 644 C CA . TYR A 1 85 ? 5.849 1.554 13.806 1.00 60.12 85 TYR A CA 1
ATOM 645 C C . TYR A 1 85 ? 6.135 1.621 12.305 1.00 60.12 85 TYR A C 1
ATOM 647 O O . TYR A 1 85 ? 5.358 2.279 11.569 1.00 60.12 85 TYR A O 1
#

Mean predicted aligned error: 6.5 Å

InterPro domains:
  IPR007110 Immunoglobulin-like domain [PS50835] (36-85)
  IPR013783 Immunoglobulin-like fold [G3DSA:2.60.40.10] (1-34)
  IPR013783 Immunoglobulin-like fold [G3DSA:2.60.40.10] (35-81)
  IPR036179 Immunoglobulin-like domain superfamily [SSF48726] (1-38)
  IPR036179 Immunoglobulin-like domain superfamily [SSF48726] (28-81)
  IPR051170 Neural and epithelial cell adhesion domain-containing protein [PTHR12231] (1-81)

pLDDT: mean 90.12, std 8.28, range [60.12, 97.44]

Radius of gyration: 23.33 Å; Cα contacts (8 Å, |Δi|>4): 100; chains: 1; bounding box: 45×22×70 Å

Secondary structure (DSSP, 8-state):
--S--GGG-EEEEEEEESSSS-EEEEEEEEPPPEEEEE-TTS-------TT--------EEEESPPPPB---TT-PPPTT---B-

Organism: NCBI:txid1563983

Sequence (85 aa):
IKDIQETDAGVYFCQIYISTTAKISAGVELQVRRPPYISDNSTRSTVVSEGEAVELSCYAGGFPSPRISWRRENNAILPTGGSIY

Nearest PDB structures (foldseek):
  1bih-assembly1_B  TM=4.802E-01  e=1.281E-01  Hyalophora cecropia
  4bfi-assembly1_B  TM=4.759E-01  e=2.326E+00  Mus musculus

Solvent-accessible surface area (backbone atoms only — not comparable to full-atom values): 5834 Å² total; per-residue (Å²): 138,80,85,90,46,72,86,69,42,44,77,48,74,51,74,48,74,81,49,97,85,44,71,50,75,49,78,46,79,44,82,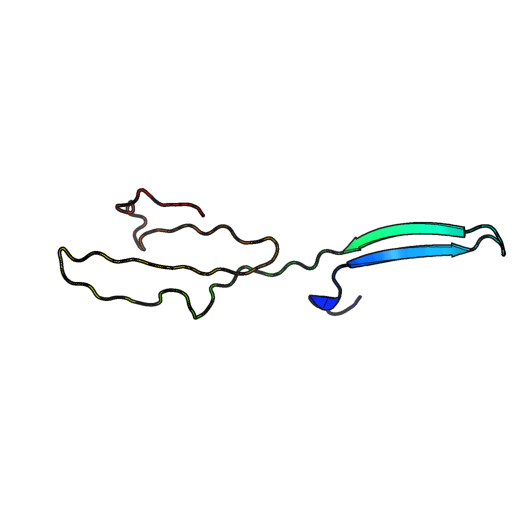60,73,42,74,71,44,77,44,86,90,26,66,85,82,85,87,79,60,92,91,60,88,85,85,82,52,79,47,66,46,39,35,74,75,59,78,47,73,60,73,43,96,85,66,50,84,42,95,85,69,49,61,76,86

Foldseek 3Di:
DPPDDQVVFDKDKDKDDPDPPDIDIDIDTDHDWFDKDWDPPWDDDDDDDPPDDDDGGTDIDIVVRDKDWDADPVRDADPVRIDID